Protein AF-A0A0G8EFQ2-F1 (afdb_monomer_lite)

Structure (mmCIF, N/CA/C/O backbone):
data_AF-A0A0G8EFQ2-F1
#
_entry.id   AF-A0A0G8EFQ2-F1
#
loop_
_atom_site.group_PDB
_atom_site.id
_atom_site.type_symbol
_atom_site.label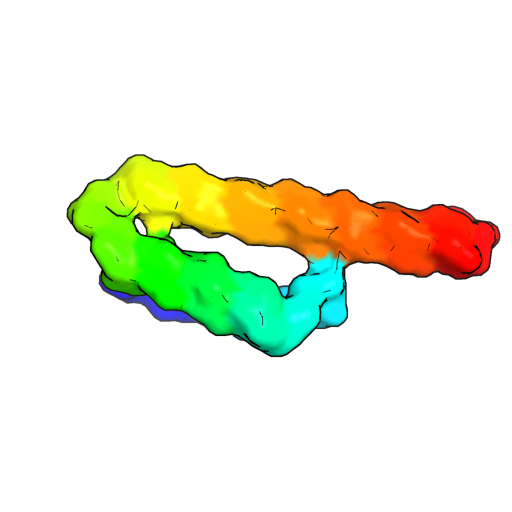_atom_id
_atom_site.label_alt_id
_atom_site.label_comp_id
_atom_site.label_asym_id
_atom_site.label_entity_id
_atom_site.label_seq_id
_atom_site.pdbx_PDB_ins_code
_atom_site.Cartn_x
_atom_site.Cartn_y
_atom_site.Cartn_z
_atom_site.occupancy
_atom_site.B_iso_or_equiv
_atom_site.auth_seq_id
_atom_site.auth_comp_id
_atom_site.auth_asym_id
_atom_site.auth_atom_id
_atom_site.pdbx_PDB_model_num
ATOM 1 N N . MET A 1 1 ? 12.831 -6.299 -7.913 1.00 63.53 1 MET A N 1
ATOM 2 C CA . MET A 1 1 ? 11.690 -6.389 -6.978 1.00 63.53 1 MET A CA 1
ATOM 3 C C . MET A 1 1 ? 12.265 -6.169 -5.593 1.00 63.53 1 MET A C 1
ATOM 5 O O . MET A 1 1 ? 13.057 -7.002 -5.177 1.00 63.53 1 MET A O 1
ATOM 9 N N . ASN A 1 2 ? 11.981 -5.042 -4.932 1.00 84.06 2 ASN A N 1
ATOM 10 C CA . ASN A 1 2 ? 12.437 -4.854 -3.555 1.00 84.06 2 ASN A CA 1
ATOM 11 C C . ASN A 1 2 ? 11.488 -5.634 -2.629 1.00 84.06 2 ASN A C 1
ATOM 13 O O . ASN A 1 2 ? 10.357 -5.216 -2.376 1.00 84.06 2 ASN A O 1
ATOM 17 N N . ILE A 1 3 ? 11.915 -6.832 -2.224 1.00 87.25 3 ILE A N 1
ATOM 18 C CA . ILE A 1 3 ? 11.111 -7.761 -1.417 1.00 87.25 3 ILE A CA 1
ATOM 19 C C . ILE A 1 3 ? 10.747 -7.132 -0.064 1.00 87.25 3 ILE A C 1
ATOM 21 O O . ILE A 1 3 ? 9.652 -7.379 0.444 1.00 87.25 3 ILE A O 1
ATOM 25 N N . GLU A 1 4 ? 11.613 -6.279 0.489 1.00 92.06 4 GLU A N 1
ATOM 26 C CA . GLU A 1 4 ? 11.376 -5.587 1.759 1.00 92.06 4 GLU A CA 1
ATOM 27 C C . GLU A 1 4 ? 10.190 -4.628 1.653 1.00 92.06 4 GLU A C 1
ATOM 29 O O . GLU A 1 4 ? 9.239 -4.754 2.422 1.00 92.06 4 GLU A O 1
ATOM 34 N N . THR A 1 5 ? 10.167 -3.778 0.622 1.00 92.94 5 THR A N 1
ATOM 35 C CA . THR A 1 5 ? 9.062 -2.840 0.361 1.00 92.94 5 THR A CA 1
ATOM 36 C C . THR A 1 5 ? 7.716 -3.559 0.249 1.00 92.94 5 THR A C 1
ATOM 38 O O . THR A 1 5 ? 6.726 -3.162 0.860 1.00 92.94 5 THR A O 1
ATOM 41 N N . ILE A 1 6 ? 7.663 -4.671 -0.488 1.00 94.44 6 ILE A N 1
ATOM 42 C CA . ILE A 1 6 ? 6.423 -5.446 -0.649 1.00 94.44 6 ILE A CA 1
ATOM 43 C C . ILE A 1 6 ? 5.997 -6.088 0.676 1.00 94.44 6 ILE A C 1
ATOM 45 O O . ILE A 1 6 ? 4.803 -6.151 0.980 1.00 94.44 6 ILE A O 1
ATOM 49 N N . ASN A 1 7 ? 6.949 -6.562 1.480 1.00 95.44 7 ASN A N 1
ATOM 50 C CA . ASN A 1 7 ? 6.659 -7.137 2.790 1.00 95.44 7 ASN A CA 1
ATOM 51 C C . ASN A 1 7 ? 6.117 -6.092 3.770 1.00 95.44 7 ASN A C 1
ATOM 53 O O . ASN A 1 7 ? 5.178 -6.393 4.506 1.00 95.44 7 ASN A O 1
ATOM 57 N N . GLU A 1 8 ? 6.648 -4.872 3.755 1.00 95.00 8 GLU A N 1
ATOM 58 C CA . GLU A 1 8 ? 6.106 -3.754 4.532 1.00 95.00 8 GLU A CA 1
ATOM 59 C C . GLU A 1 8 ? 4.668 -3.435 4.120 1.00 95.00 8 GLU A C 1
ATOM 61 O O . GLU A 1 8 ? 3.780 -3.359 4.973 1.00 95.00 8 GLU A O 1
ATOM 66 N N . MET A 1 9 ? 4.405 -3.355 2.811 1.00 96.12 9 MET A N 1
ATOM 67 C CA . MET A 1 9 ? 3.057 -3.117 2.294 1.00 96.12 9 MET A CA 1
ATOM 68 C C . MET A 1 9 ? 2.078 -4.206 2.744 1.00 96.12 9 MET A C 1
ATOM 70 O O . MET A 1 9 ? 0.975 -3.901 3.197 1.00 96.12 9 MET A O 1
ATOM 74 N N . LYS A 1 10 ? 2.482 -5.483 2.692 1.00 96.00 10 LYS A N 1
ATOM 75 C CA . LYS A 1 10 ? 1.663 -6.620 3.153 1.00 96.00 10 LYS A CA 1
ATOM 76 C C . LYS A 1 10 ? 1.365 -6.564 4.653 1.00 96.00 10 LYS A C 1
ATOM 78 O O . LYS A 1 10 ? 0.226 -6.832 5.053 1.00 96.00 10 LYS A O 1
ATOM 83 N N . LYS A 1 11 ? 2.368 -6.216 5.467 1.00 96.56 11 LYS A N 1
ATOM 84 C CA . LYS A 1 11 ? 2.287 -6.157 6.937 1.00 96.56 11 LYS A CA 1
ATOM 85 C C . LYS A 1 11 ? 1.515 -4.946 7.465 1.00 96.56 11 LYS A C 1
ATOM 87 O O . LYS A 1 11 ? 1.135 -4.950 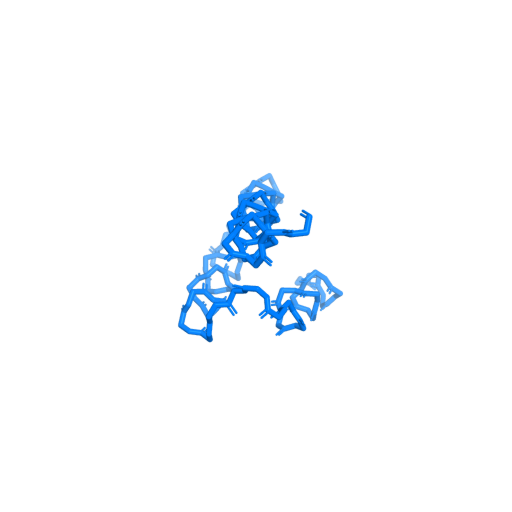8.634 1.00 96.56 11 LYS A O 1
ATOM 92 N N . ASN A 1 12 ? 1.251 -3.931 6.641 1.00 96.25 12 ASN A N 1
ATOM 93 C CA . ASN A 1 12 ? 0.475 -2.773 7.068 1.00 96.25 12 ASN A CA 1
ATOM 94 C C . ASN A 1 12 ? -0.930 -3.186 7.557 1.00 96.25 12 ASN A C 1
ATOM 96 O O . ASN A 1 12 ? -1.664 -3.901 6.862 1.00 96.25 12 ASN A O 1
ATOM 100 N N . LYS A 1 13 ? -1.286 -2.733 8.765 1.00 95.00 13 LYS A N 1
ATOM 101 C CA . LYS A 1 13 ? -2.542 -3.073 9.456 1.00 95.00 13 LYS A CA 1
ATOM 102 C C . LYS A 1 13 ? -3.682 -2.077 9.222 1.00 95.00 13 LYS A C 1
ATOM 104 O O . LYS A 1 13 ? -4.823 -2.395 9.530 1.00 95.00 13 LYS A O 1
ATOM 109 N N . TYR A 1 14 ? -3.377 -0.888 8.707 1.00 95.06 14 TYR A N 1
ATOM 110 C CA . TYR A 1 14 ? -4.345 0.195 8.495 1.00 95.06 14 TYR A CA 1
ATOM 111 C C . TYR A 1 14 ? -4.996 0.125 7.108 1.00 95.06 14 TYR A C 1
ATOM 113 O O . TYR A 1 14 ? -6.111 0.602 6.898 1.00 95.06 14 TYR A O 1
ATOM 121 N N . MET A 1 15 ? -4.318 -0.530 6.166 1.00 96.06 15 MET A N 1
ATOM 122 C CA . MET A 1 15 ? -4.800 -0.759 4.812 1.00 96.06 15 MET A CA 1
ATOM 123 C C . MET A 1 15 ? -5.573 -2.074 4.701 1.00 96.06 15 MET A C 1
ATOM 125 O O . MET A 1 15 ? -5.114 -3.131 5.146 1.00 96.06 15 MET A O 1
ATOM 129 N N . SER A 1 16 ? -6.732 -2.024 4.041 1.00 95.12 16 SER A N 1
ATOM 130 C CA . SER A 1 16 ? -7.531 -3.220 3.768 1.00 95.12 16 SER A CA 1
ATOM 131 C C . SER A 1 16 ? -6.809 -4.171 2.798 1.00 95.12 16 SER A C 1
ATOM 133 O O . SER A 1 16 ? -6.006 -3.713 1.976 1.00 95.12 16 SER A O 1
ATOM 135 N N . PRO A 1 17 ? -7.090 -5.490 2.840 1.00 96.06 17 PRO A N 1
ATOM 136 C CA . PRO A 1 17 ? -6.451 -6.467 1.955 1.00 96.06 17 PRO A CA 1
ATOM 137 C C . PRO A 1 17 ? -6.527 -6.096 0.466 1.00 96.06 17 PRO A C 1
ATOM 139 O O . PRO A 1 17 ? -5.491 -6.010 -0.188 1.00 96.06 17 PRO A O 1
ATOM 142 N N . GLY A 1 18 ? -7.716 -5.747 -0.042 1.00 96.75 18 GLY A N 1
ATOM 143 C CA . GLY A 1 18 ? -7.885 -5.368 -1.451 1.00 96.75 18 GLY A CA 1
ATOM 144 C C . GLY A 1 18 ? -7.131 -4.090 -1.843 1.00 96.75 18 GLY A C 1
ATOM 145 O O . GLY A 1 18 ? -6.578 -4.003 -2.939 1.00 96.75 18 GLY A O 1
ATOM 146 N N . ARG A 1 19 ? -7.027 -3.100 -0.939 1.00 95.94 19 ARG A N 1
ATOM 147 C CA . ARG A 1 19 ? -6.202 -1.904 -1.191 1.00 95.94 19 ARG A CA 1
ATOM 148 C C . ARG A 1 19 ? -4.714 -2.257 -1.240 1.00 95.94 19 ARG A C 1
ATOM 150 O O . ARG A 1 19 ? -4.021 -1.791 -2.144 1.00 95.94 19 ARG A O 1
ATOM 157 N N . LYS A 1 20 ? -4.231 -3.110 -0.327 1.00 97.12 20 LYS A N 1
ATOM 158 C CA . LYS A 1 20 ? -2.842 -3.605 -0.340 1.00 97.12 20 LYS A CA 1
ATOM 159 C C . LYS A 1 20 ? -2.513 -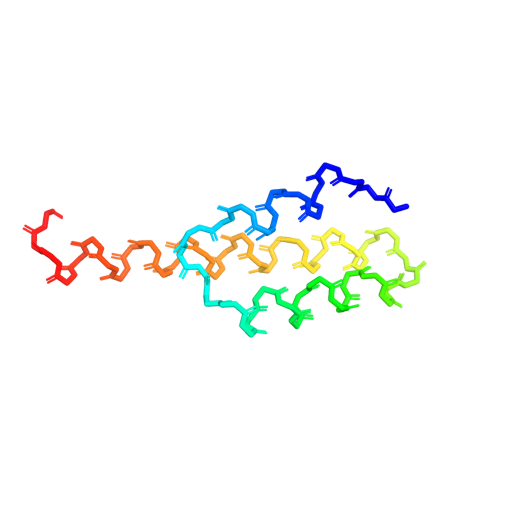4.312 -1.652 1.00 97.12 20 LYS A C 1
ATOM 161 O O . LYS A 1 20 ? -1.508 -3.987 -2.279 1.00 97.12 20 LYS A O 1
ATOM 166 N N . GLU A 1 21 ? -3.371 -5.227 -2.093 1.00 97.19 21 GLU A N 1
ATOM 167 C CA . GLU A 1 21 ? -3.193 -5.960 -3.351 1.00 97.19 21 GLU A CA 1
ATOM 168 C C . GLU A 1 21 ? -3.126 -5.030 -4.562 1.00 97.19 21 GLU A C 1
ATOM 170 O O . GLU A 1 21 ? -2.255 -5.204 -5.418 1.00 97.19 21 GLU A O 1
ATOM 175 N N . ARG A 1 22 ? -3.973 -3.994 -4.610 1.00 97.62 22 ARG A N 1
ATOM 176 C CA . ARG A 1 22 ? -3.944 -2.997 -5.687 1.00 97.62 22 ARG A CA 1
ATOM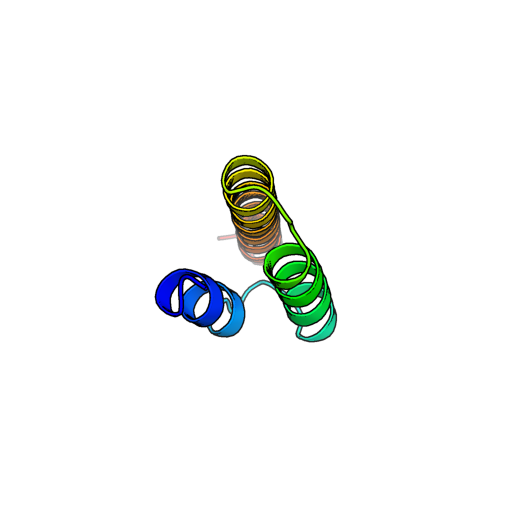 177 C C . ARG A 1 22 ? -2.606 -2.265 -5.746 1.00 97.62 22 ARG A C 1
ATOM 179 O O . ARG A 1 22 ? -2.006 -2.196 -6.815 1.00 97.62 22 ARG A O 1
ATOM 186 N N . TYR A 1 23 ? -2.112 -1.758 -4.617 1.00 97.62 23 TYR A N 1
ATOM 187 C CA . TYR A 1 23 ? -0.824 -1.062 -4.578 1.00 97.62 23 TYR A CA 1
ATOM 188 C C . TYR A 1 23 ? 0.355 -1.983 -4.910 1.00 97.62 23 TYR A C 1
ATOM 190 O O . TYR A 1 23 ? 1.244 -1.580 -5.656 1.00 97.62 23 TYR A O 1
ATOM 198 N N . ILE A 1 24 ? 0.359 -3.223 -4.409 1.00 96.81 24 ILE A N 1
ATOM 199 C CA . ILE A 1 24 ? 1.404 -4.213 -4.719 1.00 96.81 24 ILE A CA 1
ATOM 200 C C . ILE A 1 24 ? 1.390 -4.563 -6.211 1.00 96.81 24 ILE A C 1
ATOM 202 O O . ILE A 1 24 ? 2.450 -4.667 -6.825 1.00 96.81 24 ILE A O 1
ATOM 206 N N . THR 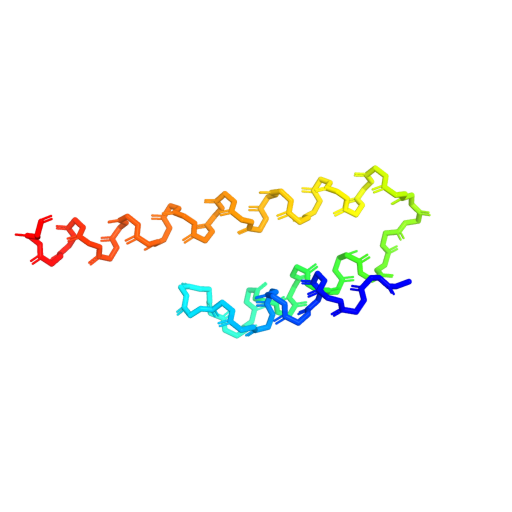A 1 25 ? 0.205 -4.712 -6.807 1.00 97.25 25 THR A N 1
ATOM 207 C CA . THR A 1 25 ? 0.059 -4.964 -8.246 1.00 97.25 25 THR A CA 1
ATOM 208 C C . THR A 1 25 ? 0.639 -3.808 -9.046 1.00 97.25 25 THR A C 1
ATOM 210 O O . THR A 1 25 ? 1.518 -4.039 -9.871 1.00 97.25 25 THR A O 1
ATOM 213 N N . VAL A 1 26 ? 0.238 -2.566 -8.741 1.00 96.94 26 VAL A N 1
ATOM 214 C CA . VAL A 1 26 ? 0.780 -1.367 -9.401 1.00 96.94 26 VAL A CA 1
ATOM 215 C C . VAL A 1 26 ? 2.304 -1.327 -9.269 1.00 96.94 26 VAL A C 1
ATOM 217 O O . VAL A 1 26 ? 2.990 -1.250 -10.283 1.00 96.94 26 VAL A O 1
ATOM 220 N N . TYR A 1 27 ? 2.838 -1.501 -8.056 1.00 95.94 27 TYR A N 1
ATOM 221 C CA . TYR A 1 27 ? 4.278 -1.504 -7.783 1.00 95.94 27 TYR A CA 1
ATOM 222 C C . TYR A 1 27 ? 5.038 -2.560 -8.604 1.00 95.94 27 TYR A C 1
ATOM 224 O O . TYR A 1 27 ? 6.103 -2.277 -9.154 1.00 95.94 27 TYR A O 1
ATOM 232 N N . ASN A 1 28 ? 4.491 -3.774 -8.713 1.00 94.62 28 ASN A N 1
ATOM 233 C CA . ASN A 1 28 ? 5.095 -4.859 -9.488 1.00 94.62 28 ASN A CA 1
ATOM 234 C C . ASN A 1 28 ? 5.024 -4.619 -11.001 1.00 94.62 28 ASN A C 1
ATOM 236 O O . ASN A 1 28 ? 5.920 -5.056 -11.720 1.00 94.62 28 ASN A O 1
ATOM 240 N N . THR A 1 29 ? 3.985 -3.930 -11.480 1.00 95.94 29 THR A N 1
ATOM 241 C CA . THR A 1 29 ? 3.812 -3.596 -12.904 1.00 95.94 29 THR A CA 1
ATOM 242 C C . THR A 1 29 ? 4.560 -2.335 -13.348 1.00 95.94 29 THR A C 1
ATOM 244 O O . THR A 1 29 ? 4.724 -2.124 -14.549 1.00 95.94 29 THR A O 1
ATOM 247 N N . SER A 1 30 ? 5.032 -1.510 -12.408 1.00 94.69 30 SER A N 1
ATOM 248 C CA . SER A 1 30 ? 5.807 -0.297 -12.688 1.00 94.69 30 SER A CA 1
ATOM 249 C C . SER A 1 30 ? 7.133 -0.612 -13.384 1.00 94.69 30 SER A C 1
ATOM 251 O O . SER A 1 30 ? 7.893 -1.489 -12.953 1.00 94.69 30 SER A O 1
ATOM 253 N N . LYS A 1 31 ? 7.438 0.141 -14.445 1.00 90.88 31 LYS A N 1
ATOM 254 C CA . LYS A 1 31 ? 8.610 -0.081 -15.306 1.00 90.88 31 LYS A CA 1
ATOM 255 C C . LYS A 1 31 ? 9.834 0.686 -14.825 1.00 90.88 31 LYS A C 1
ATOM 257 O O . LYS A 1 31 ? 10.951 0.223 -15.034 1.00 90.88 31 LYS A O 1
ATOM 262 N N . SER A 1 32 ? 9.632 1.831 -14.170 1.00 94.81 32 SER A N 1
ATOM 263 C CA . SER A 1 32 ? 10.723 2.649 -13.635 1.00 94.81 32 SER A CA 1
ATOM 264 C C . SER A 1 32 ? 10.829 2.568 -12.114 1.00 94.81 32 SER A C 1
ATOM 266 O O . SER A 1 32 ? 9.852 2.318 -11.404 1.00 94.81 32 SER A O 1
ATOM 268 N N . GLU A 1 33 ? 12.032 2.820 -11.601 1.00 93.12 33 GLU A N 1
ATOM 269 C CA . GLU A 1 33 ? 12.249 2.912 -10.156 1.00 93.12 33 GLU A CA 1
ATOM 270 C C . GLU A 1 33 ? 11.518 4.120 -9.554 1.00 93.12 33 GLU A C 1
ATOM 272 O O . GLU A 1 33 ? 10.955 4.030 -8.467 1.00 93.12 33 GLU A O 1
ATOM 277 N N . LEU A 1 34 ? 11.411 5.222 -10.304 1.00 95.31 34 LEU A N 1
ATOM 278 C CA . LEU A 1 34 ? 10.646 6.396 -9.884 1.00 95.31 34 LEU A CA 1
ATOM 279 C C . LEU A 1 34 ? 9.154 6.073 -9.690 1.00 95.31 34 LEU A C 1
ATOM 281 O O . LEU A 1 34 ? 8.565 6.463 -8.685 1.00 95.31 34 LEU A O 1
ATOM 285 N N . GLU A 1 35 ? 8.536 5.321 -10.605 1.00 96.06 35 GLU A N 1
ATOM 286 C CA . GLU A 1 35 ? 7.141 4.871 -10.468 1.00 96.06 35 GLU A CA 1
ATOM 287 C C . GLU A 1 35 ? 6.936 3.983 -9.237 1.00 96.06 35 GLU A C 1
ATOM 289 O O . GLU A 1 35 ? 5.911 4.085 -8.556 1.00 96.06 35 GLU A O 1
ATOM 294 N N . LYS A 1 36 ? 7.909 3.123 -8.926 1.00 95.81 36 LYS A N 1
ATOM 295 C CA . LYS A 1 36 ? 7.887 2.279 -7.726 1.00 95.81 36 LYS A CA 1
ATOM 296 C C . LYS A 1 36 ? 7.966 3.112 -6.454 1.00 95.81 36 LYS A C 1
ATOM 298 O O . LYS A 1 36 ? 7.135 2.920 -5.566 1.00 95.81 36 LYS A O 1
ATOM 303 N N . ILE A 1 37 ? 8.887 4.076 -6.402 1.00 95.56 37 ILE A N 1
ATOM 304 C CA . ILE A 1 37 ? 9.022 5.022 -5.286 1.00 95.56 37 ILE A CA 1
ATOM 305 C C . ILE A 1 37 ? 7.719 5.803 -5.095 1.00 95.56 37 ILE A C 1
ATOM 307 O O . ILE A 1 37 ? 7.194 5.854 -3.986 1.00 95.56 37 ILE A O 1
ATOM 311 N N . MET A 1 38 ? 7.142 6.347 -6.170 1.00 96.94 38 MET A N 1
ATOM 312 C CA . MET A 1 38 ? 5.875 7.082 -6.098 1.00 96.94 38 MET A CA 1
ATOM 313 C C . MET A 1 38 ? 4.713 6.202 -5.629 1.00 96.94 38 MET A C 1
ATOM 315 O O . MET A 1 38 ? 3.877 6.652 -4.847 1.00 96.94 38 MET A O 1
ATOM 319 N N . THR A 1 39 ? 4.645 4.951 -6.090 1.00 97.44 39 THR A N 1
ATOM 320 C CA . THR A 1 39 ? 3.595 4.006 -5.678 1.00 97.44 39 THR A CA 1
ATOM 321 C C . THR A 1 39 ? 3.694 3.696 -4.188 1.00 97.44 39 THR A C 1
ATOM 323 O O . THR A 1 39 ? 2.688 3.739 -3.481 1.00 97.44 39 THR A O 1
ATOM 326 N N . TYR A 1 40 ? 4.905 3.430 -3.699 1.00 96.38 40 TYR A N 1
ATOM 327 C CA . TYR A 1 40 ? 5.144 3.173 -2.284 1.00 96.38 40 TYR A CA 1
ATOM 328 C C . TYR A 1 40 ? 4.884 4.415 -1.416 1.00 96.38 40 TYR A C 1
ATOM 330 O O . TYR A 1 40 ? 4.221 4.313 -0.387 1.00 96.38 40 TYR A O 1
ATOM 338 N N . ALA A 1 41 ? 5.306 5.604 -1.855 1.00 97.00 41 ALA A N 1
ATOM 339 C CA . ALA A 1 41 ? 5.044 6.851 -1.138 1.00 97.00 41 ALA A CA 1
ATOM 340 C C . ALA A 1 41 ? 3.538 7.126 -0.985 1.00 97.00 41 ALA A C 1
ATOM 342 O O . ALA A 1 41 ? 3.082 7.465 0.106 1.00 97.00 41 ALA A O 1
ATOM 343 N N . LYS A 1 42 ? 2.750 6.910 -2.049 1.00 98.06 42 LYS A N 1
ATOM 344 C CA . LYS A 1 42 ? 1.281 7.024 -2.006 1.00 98.06 42 LYS A CA 1
ATOM 345 C C . LYS A 1 42 ? 0.655 6.030 -1.031 1.00 98.06 42 LYS A C 1
ATOM 347 O O . LYS A 1 42 ? -0.194 6.416 -0.236 1.00 98.06 42 LYS A O 1
ATOM 352 N N . PHE A 1 43 ? 1.114 4.779 -1.054 1.00 97.75 43 PHE A N 1
ATOM 353 C CA . PHE A 1 43 ? 0.670 3.759 -0.109 1.00 97.75 43 PHE A CA 1
ATOM 354 C C . PHE A 1 43 ? 0.918 4.176 1.350 1.00 97.75 43 PHE A C 1
ATOM 356 O O . PHE A 1 43 ? 0.024 4.049 2.185 1.00 97.75 43 PHE A O 1
ATOM 363 N N . MET A 1 44 ? 2.115 4.684 1.656 1.00 97.12 44 MET A N 1
ATOM 364 C CA . MET A 1 44 ? 2.482 5.0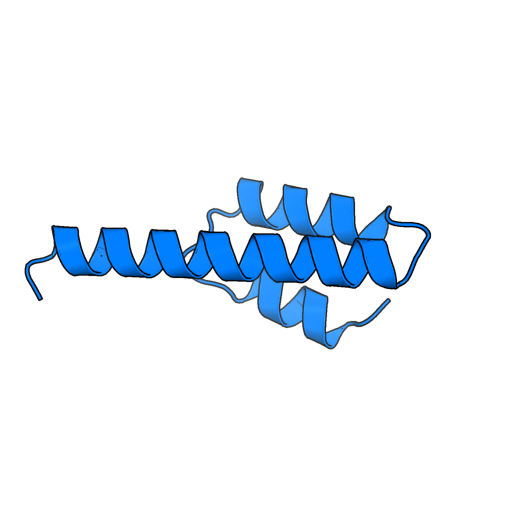97 3.014 1.00 97.12 44 MET A CA 1
ATOM 365 C C . MET A 1 44 ? 1.701 6.326 3.485 1.00 97.12 44 MET A C 1
ATOM 367 O O . MET A 1 44 ? 1.301 6.374 4.648 1.00 97.12 44 MET A O 1
ATOM 371 N N . LEU A 1 45 ? 1.458 7.292 2.594 1.00 97.94 45 LEU A N 1
ATOM 372 C CA . LEU A 1 45 ? 0.637 8.464 2.894 1.00 97.94 45 LEU A CA 1
ATOM 373 C C . LEU A 1 45 ? -0.794 8.053 3.257 1.00 97.94 45 LEU A C 1
ATOM 375 O O . LEU A 1 45 ? -1.264 8.385 4.340 1.00 97.94 45 LEU A O 1
ATOM 379 N N . GLU A 1 46 ? -1.439 7.256 2.405 1.00 97.44 46 GLU A N 1
ATOM 380 C CA . GLU A 1 46 ? -2.806 6.790 2.648 1.00 97.44 46 GLU A CA 1
ATOM 381 C C . GLU A 1 46 ? -2.887 5.946 3.927 1.00 97.44 46 GLU A C 1
ATOM 383 O O . GLU A 1 46 ? -3.788 6.119 4.742 1.00 97.44 46 GLU A O 1
ATOM 388 N N . ALA A 1 47 ? -1.917 5.059 4.168 1.00 97.00 47 ALA A N 1
ATOM 389 C CA . ALA A 1 47 ? -1.886 4.269 5.395 1.00 97.00 47 ALA A CA 1
ATOM 390 C C . ALA A 1 47 ? -1.788 5.137 6.662 1.00 97.00 47 ALA A C 1
ATOM 392 O O . ALA A 1 47 ? -2.374 4.778 7.684 1.00 97.00 47 ALA A O 1
ATOM 393 N N . LYS A 1 48 ? -1.068 6.264 6.595 1.00 96.19 48 LYS A N 1
ATOM 394 C CA . LYS A 1 48 ? -0.955 7.231 7.691 1.00 96.19 48 LYS A CA 1
ATOM 395 C C . LYS A 1 48 ? -2.255 8.006 7.902 1.00 96.19 48 LYS A C 1
ATOM 397 O O . LYS A 1 48 ? -2.665 8.189 9.042 1.00 96.19 48 LYS A O 1
ATOM 402 N N . GLU A 1 49 ? -2.918 8.424 6.828 1.00 96.31 49 GLU A N 1
ATOM 403 C CA . GLU A 1 49 ? -4.238 9.067 6.902 1.00 96.31 49 GLU A CA 1
ATOM 404 C C . GLU A 1 49 ? -5.255 8.133 7.566 1.00 96.31 49 GLU A C 1
ATOM 406 O O . GLU A 1 49 ? -5.920 8.520 8.521 1.00 96.31 49 GLU A O 1
ATOM 411 N N . ARG A 1 50 ? -5.276 6.857 7.164 1.00 94.44 50 ARG A N 1
ATOM 412 C CA . ARG A 1 50 ? -6.131 5.823 7.770 1.00 94.44 50 ARG A CA 1
ATOM 413 C C . ARG A 1 50 ? -5.800 5.559 9.237 1.00 94.44 50 ARG A C 1
ATOM 415 O O . ARG A 1 50 ? -6.698 5.308 10.034 1.00 94.44 50 ARG A O 1
ATOM 422 N N . GLU A 1 51 ? -4.519 5.572 9.600 1.00 94.75 51 GLU A N 1
ATOM 423 C CA . GLU A 1 51 ? -4.103 5.466 10.998 1.00 94.75 51 GLU A CA 1
ATOM 424 C C . GLU A 1 51 ? -4.642 6.630 11.836 1.00 94.75 51 GLU A C 1
ATOM 426 O O . GLU A 1 51 ? -5.125 6.391 12.942 1.00 94.75 51 GLU A O 1
ATOM 431 N N . ASN A 1 52 ? -4.564 7.856 11.314 1.00 93.81 52 ASN A N 1
ATOM 432 C CA . ASN A 1 52 ? -5.063 9.049 11.990 1.00 93.81 52 ASN A CA 1
ATOM 433 C C . ASN A 1 52 ? -6.588 9.017 12.124 1.00 93.81 52 ASN A C 1
ATOM 435 O O . ASN A 1 52 ? -7.070 9.155 13.237 1.00 93.81 52 ASN A O 1
ATOM 439 N N . GLU A 1 53 ? -7.328 8.698 11.055 1.00 91.75 53 GLU A N 1
ATOM 440 C CA . GLU A 1 53 ? -8.792 8.529 11.104 1.00 91.75 53 GLU A CA 1
ATOM 441 C C . GLU A 1 53 ? -9.215 7.561 12.223 1.00 91.75 53 GLU A C 1
ATOM 443 O O . GLU A 1 53 ? -10.109 7.851 13.007 1.00 91.75 53 GLU A O 1
ATOM 448 N N . ILE A 1 54 ? -8.527 6.419 12.352 1.00 89.12 54 ILE A N 1
ATOM 449 C CA . ILE A 1 54 ? -8.833 5.415 13.385 1.00 89.12 54 ILE A CA 1
ATOM 450 C C . ILE A 1 54 ? -8.497 5.910 14.800 1.00 89.12 54 ILE A C 1
ATOM 452 O O . ILE A 1 54 ? -9.107 5.440 15.763 1.00 89.12 54 ILE A O 1
ATOM 456 N N . LYS A 1 55 ? -7.490 6.774 14.957 1.00 88.50 55 LYS A N 1
ATOM 457 C CA . LYS A 1 55 ? -7.120 7.351 16.258 1.00 88.50 55 LYS A CA 1
ATOM 458 C C . LYS A 1 55 ? -8.093 8.457 16.656 1.00 88.50 55 LYS A C 1
ATOM 460 O O . LYS A 1 55 ? -8.602 8.410 17.773 1.00 88.50 55 LYS A O 1
ATOM 465 N N . ASP A 1 56 ? -8.414 9.343 15.719 1.00 79.88 56 ASP A N 1
ATOM 466 C CA . ASP A 1 56 ? -9.348 10.453 15.899 1.00 79.88 56 ASP A CA 1
ATOM 467 C C . ASP A 1 56 ? -10.761 9.930 16.222 1.00 79.88 56 ASP A C 1
ATOM 469 O O . ASP A 1 56 ? -11.372 10.366 17.197 1.00 79.88 56 ASP A O 1
ATOM 473 N N . ASP A 1 57 ? -11.244 8.905 15.504 1.00 76.50 57 ASP A N 1
ATOM 474 C CA . ASP A 1 57 ? -12.540 8.251 15.769 1.00 76.50 57 ASP A CA 1
ATOM 475 C C . ASP A 1 57 ? -12.603 7.570 17.147 1.00 76.50 57 ASP A C 1
ATOM 477 O O . ASP A 1 57 ? -13.682 7.366 17.708 1.00 76.50 57 ASP A O 1
ATOM 481 N N . LYS A 1 58 ? -11.451 7.188 17.708 1.00 73.75 58 LYS A N 1
ATOM 482 C CA . LYS A 1 58 ? -11.362 6.585 19.045 1.00 73.75 58 LYS A CA 1
ATOM 483 C C . LYS A 1 58 ? -11.241 7.619 20.164 1.00 73.75 58 LYS A C 1
ATOM 485 O O . LYS A 1 58 ? -11.226 7.211 21.324 1.00 73.75 58 LYS A O 1
ATOM 490 N N . GLY A 1 59 ? -11.178 8.913 19.837 1.00 56.25 59 GLY A N 1
ATOM 491 C CA . GLY A 1 59 ? -11.070 9.999 20.811 1.00 56.25 59 GLY A CA 1
ATOM 492 C C . GLY A 1 59 ? -9.804 9.939 21.670 1.00 56.25 59 GLY A C 1
ATOM 493 O O . GLY A 1 59 ? -9.865 10.306 22.843 1.00 56.25 59 GLY A O 1
ATOM 494 N N . ILE A 1 60 ? -8.696 9.425 21.119 1.00 51.28 60 ILE A N 1
ATOM 495 C CA . ILE A 1 60 ? -7.367 9.440 21.760 1.00 51.28 60 ILE A CA 1
ATOM 496 C C . ILE A 1 60 ? -6.598 10.669 21.292 1.00 51.28 60 ILE A C 1
ATOM 498 O O . ILE A 1 60 ? -6.512 10.850 20.059 1.00 51.28 60 ILE A O 1
#

Foldseek 3Di:
DPVVLLVVLVPQPLDDPVRSVVLSVQLVPDPDPVSNVVSSVVSVVVSVVSVVVVVVVVVD

Radius of gyration: 12.48 Å; chains: 1; bounding box: 25×18×37 Å

Sequence (60 aa):
MNIETINEMKKNKYMSPGRKERYITVYNTSKSELEKIMTYAKFMLEAKERENEIKDDKGI

Secondary structure (DSSP, 8-state):
--HHHHHHHHH-SSS-HHHHHHHHHHHHH--SHHHHHHHHHHHHHHHHHHHHHHHHTTT-

pLDDT: mean 92.31, std 9.49, range [51.28, 98.06]

Organism: Bacillus cereus (NCBI:txid1396)